Protein AF-B1XVE8-F1 (afdb_monomer_lite)

Sequence (118 aa):
MHHFGITIKLVTSIYESYYAVNKSDKLPQIRKKAFTKTREDLGLSAKDLSGMSCFSVRQIEQIESGESSSFYGAQNKVTAAKKAAELLKLKLEDAFDFSDSVQSVQLPDVKKICKGRR

Secondary structure (DSSP, 8-state):
--SSHHHHHHHHHHHHHHH-----S-PPEE-HHHHHHHHHHTT--HHHHHHHHT--HHHHHHHHHT---TTS-HHHHHHHHHHHHHHTT--HHHHEE-TT------------------

InterPro domains:
  IPR001387 Cro/C1-type, helix-turn-helix domain [cd00093] (39-94)
  IPR010982 Lambda repressor-like, DNA-binding domain superfamily [G3DSA:1.10.260.40] (33-106)

Foldseek 3Di:
DPPPPPVVVVVVVVVVVVVCPDDDDDDWQFPLVLLVVLCVVVVHDLVRLCVVLVHDSVLSVCSNVVPPPPPDDPVVSLVSLVSSCVVSVHDVVSGTHCVRPPDDDDDDPPPDPDDDDD

pLDDT: mean 71.05, std 17.06, range [38.84, 90.94]

Organism: Polynucleobacter necessarius subsp. necessarius (strain STIR1) (NCBI:txid452638)

Radius of gyration: 19.47 Å; chains: 1; bounding box: 33×48×60 Å

Structure (mmCIF, N/CA/C/O backbone):
data_AF-B1XVE8-F1
#
_entry.id   AF-B1XVE8-F1
#
loop_
_atom_site.group_PDB
_atom_site.id
_atom_site.type_symbol
_atom_site.label_atom_id
_atom_site.label_alt_id
_atom_site.label_comp_id
_atom_site.label_asym_id
_atom_site.label_entity_id
_atom_site.label_seq_id
_atom_site.pdbx_PDB_ins_code
_atom_site.Cartn_x
_atom_site.Cartn_y
_atom_site.Cartn_z
_atom_site.occupancy
_atom_site.B_iso_or_equiv
_atom_site.auth_seq_id
_atom_site.auth_comp_id
_atom_site.auth_asym_id
_atom_site.auth_atom_id
_atom_site.pdbx_PDB_model_num
ATOM 1 N N . MET A 1 1 ? 18.361 23.715 -47.545 1.00 51.25 1 MET A N 1
ATOM 2 C CA . MET A 1 1 ? 17.294 22.847 -46.990 1.00 51.25 1 MET A CA 1
ATOM 3 C C . MET A 1 1 ? 17.731 22.122 -45.700 1.00 51.25 1 MET A C 1
ATOM 5 O O . MET A 1 1 ? 17.357 20.980 -45.492 1.00 51.25 1 MET A O 1
ATOM 9 N N . HIS A 1 2 ? 18.491 22.765 -44.796 1.00 48.34 2 HIS A N 1
ATOM 10 C CA . HIS A 1 2 ? 19.098 22.097 -43.620 1.00 48.34 2 HIS A CA 1
ATOM 11 C C . HIS A 1 2 ? 18.519 22.518 -42.252 1.00 48.34 2 HIS A C 1
ATOM 13 O O . HIS A 1 2 ? 19.015 22.073 -41.225 1.00 48.34 2 HIS A O 1
ATOM 19 N N . HIS A 1 3 ? 17.459 23.333 -42.204 1.00 49.47 3 HIS A N 1
ATOM 20 C CA . HIS A 1 3 ? 16.883 23.806 -40.930 1.00 49.47 3 HIS A CA 1
ATOM 21 C C . HIS A 1 3 ? 15.674 22.996 -40.421 1.00 49.47 3 HIS A C 1
ATOM 23 O O . HIS A 1 3 ? 15.308 23.132 -39.260 1.00 49.47 3 HIS A O 1
ATOM 29 N N . PHE A 1 4 ? 15.080 22.116 -41.238 1.00 50.22 4 PHE A N 1
ATOM 30 C CA . PHE A 1 4 ? 13.894 21.326 -40.853 1.00 50.22 4 PHE A CA 1
ATOM 31 C C . PHE A 1 4 ? 14.212 20.004 -40.124 1.00 50.22 4 PHE A C 1
ATOM 33 O O . PHE A 1 4 ? 13.321 19.389 -39.547 1.00 50.22 4 PHE A O 1
ATOM 40 N N . GLY A 1 5 ? 15.472 19.550 -40.133 1.00 48.03 5 GLY A N 1
ATOM 41 C CA . GLY A 1 5 ? 15.867 18.250 -39.565 1.00 48.03 5 GLY A CA 1
ATOM 42 C C . GLY A 1 5 ? 16.179 18.250 -38.062 1.00 48.03 5 GLY A C 1
ATOM 43 O O . GLY A 1 5 ? 16.264 17.180 -37.460 1.00 48.03 5 GLY A O 1
ATOM 44 N N . ILE A 1 6 ? 16.362 19.423 -37.446 1.00 56.66 6 ILE A N 1
ATOM 45 C CA . ILE A 1 6 ? 16.759 19.544 -36.030 1.00 56.66 6 ILE A CA 1
ATOM 46 C C . ILE A 1 6 ? 15.538 19.408 -35.105 1.00 56.66 6 ILE A C 1
ATOM 48 O O . ILE A 1 6 ? 15.613 18.757 -34.065 1.00 56.66 6 ILE A O 1
ATOM 52 N N . THR A 1 7 ? 14.389 19.953 -35.507 1.00 55.94 7 THR A N 1
ATOM 53 C CA . THR A 1 7 ? 13.147 19.941 -34.718 1.00 55.94 7 THR A CA 1
ATOM 54 C C . THR A 1 7 ? 12.530 18.549 -34.589 1.00 55.94 7 THR A C 1
ATOM 56 O O . THR A 1 7 ? 12.050 18.208 -33.513 1.00 55.94 7 THR A O 1
ATOM 59 N N . ILE A 1 8 ? 12.595 17.707 -35.625 1.00 60.47 8 ILE A N 1
ATOM 60 C CA . ILE A 1 8 ? 12.024 16.348 -35.566 1.00 60.47 8 ILE A CA 1
ATOM 61 C C . ILE A 1 8 ? 12.816 15.450 -34.601 1.00 60.47 8 ILE A C 1
ATOM 63 O O . ILE A 1 8 ? 12.209 14.740 -33.805 1.00 60.47 8 ILE A O 1
ATOM 67 N N . LYS A 1 9 ? 14.156 15.536 -34.598 1.00 58.06 9 LYS A N 1
ATOM 68 C CA . LYS A 1 9 ? 15.015 14.728 -33.709 1.00 58.06 9 LYS A CA 1
ATOM 69 C C . LYS A 1 9 ? 14.833 15.060 -32.226 1.00 58.06 9 LYS A C 1
ATOM 71 O O . LYS A 1 9 ? 14.914 14.165 -31.387 1.00 58.06 9 LYS A O 1
ATOM 76 N N . LEU A 1 10 ? 14.574 16.329 -31.902 1.00 58.44 10 LEU A N 1
ATOM 77 C CA . LEU A 1 10 ? 14.244 16.747 -30.539 1.00 58.44 10 LEU A CA 1
ATOM 78 C C . LEU A 1 10 ? 12.904 16.155 -30.103 1.00 58.44 10 LEU A C 1
ATOM 80 O O . LEU A 1 10 ? 12.855 15.509 -29.068 1.00 58.44 10 LEU A O 1
ATOM 84 N N . VAL A 1 11 ? 11.845 16.275 -30.909 1.00 60.44 11 VAL A N 1
ATOM 85 C CA . VAL A 1 11 ? 10.516 15.751 -30.539 1.00 60.44 11 VAL A CA 1
ATOM 86 C C . VAL A 1 11 ? 10.533 14.235 -30.333 1.00 60.44 11 VAL A C 1
ATOM 88 O O . VAL A 1 11 ? 9.978 13.760 -29.346 1.00 60.44 11 VAL A O 1
ATOM 91 N N . THR A 1 12 ? 11.235 13.481 -31.184 1.00 59.22 12 THR A N 1
ATOM 92 C CA . THR A 1 12 ? 11.395 12.031 -30.992 1.00 59.22 12 THR A CA 1
ATOM 93 C C . THR A 1 12 ? 12.223 11.692 -29.754 1.00 59.22 12 THR A C 1
ATOM 95 O O . THR A 1 12 ? 11.867 10.772 -29.034 1.00 59.22 12 THR A O 1
ATOM 98 N N . SER A 1 13 ? 13.279 12.454 -29.447 1.00 55.81 13 SER A N 1
ATOM 99 C CA . SER A 1 13 ? 14.110 12.231 -28.251 1.00 55.81 13 SER A CA 1
ATOM 100 C C . SER A 1 13 ? 13.334 12.461 -26.947 1.00 55.81 13 SER A C 1
ATOM 102 O O . SER A 1 13 ? 13.454 11.689 -25.996 1.00 55.81 13 SER A O 1
ATOM 104 N N . ILE A 1 14 ? 12.471 13.482 -26.913 1.00 62.00 14 ILE A N 1
ATOM 105 C CA . ILE A 1 14 ? 11.627 13.757 -25.744 1.00 62.00 14 ILE A CA 1
ATOM 106 C C . ILE A 1 14 ? 10.550 12.665 -25.588 1.00 62.00 14 ILE A C 1
ATOM 108 O O . ILE A 1 14 ? 10.228 12.286 -24.464 1.00 62.00 14 ILE A O 1
ATOM 112 N N . TYR A 1 15 ? 10.024 12.124 -26.695 1.00 59.78 15 TYR A N 1
ATOM 113 C CA . TYR A 1 15 ? 9.044 11.030 -26.668 1.00 59.78 15 TYR A CA 1
ATOM 114 C C . TYR A 1 15 ? 9.676 9.693 -26.243 1.00 59.78 15 TYR A C 1
ATOM 116 O O . TYR A 1 15 ? 9.129 9.016 -25.381 1.00 59.78 15 TYR A O 1
ATOM 124 N N . GLU A 1 16 ? 10.853 9.342 -26.767 1.00 54.47 16 GLU A N 1
ATOM 125 C CA . GLU A 1 16 ? 11.596 8.126 -26.391 1.00 54.47 16 GLU A CA 1
ATOM 126 C C . GLU A 1 16 ? 12.062 8.158 -24.924 1.00 54.47 16 GLU A C 1
ATOM 128 O O . GLU A 1 16 ? 11.970 7.155 -24.218 1.00 54.47 16 GLU A O 1
ATOM 133 N N . SER A 1 17 ? 12.465 9.327 -24.408 1.00 51.81 17 SER A N 1
ATOM 134 C CA . SER A 1 17 ? 12.784 9.513 -22.981 1.00 51.81 17 SER A CA 1
ATOM 135 C C . SER A 1 17 ? 11.568 9.289 -22.067 1.00 51.81 17 SER A C 1
ATOM 137 O O . SER A 1 17 ? 11.705 8.760 -20.964 1.00 51.81 17 SER A O 1
ATOM 139 N N . TYR A 1 18 ? 10.357 9.612 -22.537 1.00 57.66 18 TYR A N 1
ATOM 140 C CA . TYR A 1 18 ? 9.118 9.372 -21.787 1.00 57.66 18 TYR A CA 1
ATOM 141 C C . TYR A 1 18 ? 8.737 7.880 -21.706 1.00 57.66 18 TYR A C 1
ATOM 143 O O . TYR A 1 18 ? 8.031 7.480 -20.782 1.00 57.66 18 TYR A O 1
ATOM 151 N N . TYR A 1 19 ? 9.218 7.045 -22.636 1.00 52.34 19 TYR A N 1
ATOM 152 C CA . TYR A 1 19 ? 8.947 5.600 -22.669 1.00 52.34 19 TYR A CA 1
ATOM 153 C C . TYR A 1 19 ? 10.113 4.725 -22.189 1.00 52.34 19 TYR A C 1
ATOM 155 O O . TYR A 1 19 ? 9.972 3.501 -22.115 1.00 52.34 19 TYR A O 1
ATOM 163 N N . ALA A 1 20 ? 11.234 5.321 -21.781 1.00 44.84 20 ALA A N 1
ATOM 164 C CA . ALA A 1 20 ? 12.371 4.611 -21.206 1.00 44.84 20 ALA A CA 1
ATOM 165 C C . ALA A 1 20 ? 12.116 4.205 -19.738 1.00 44.84 20 ALA A C 1
ATOM 167 O O . ALA A 1 20 ? 12.792 4.645 -18.808 1.00 44.84 20 ALA A O 1
ATOM 168 N N . VAL A 1 21 ? 11.134 3.327 -19.510 1.00 46.66 21 VAL A N 1
ATOM 169 C CA . VAL A 1 21 ? 11.023 2.577 -18.253 1.00 46.66 21 VAL A CA 1
ATOM 170 C C . VAL A 1 21 ? 12.059 1.463 -18.315 1.00 46.66 21 VAL A C 1
ATOM 172 O O . VAL A 1 21 ? 11.832 0.400 -18.894 1.00 46.66 21 VAL A O 1
ATOM 175 N N . ASN A 1 22 ? 13.233 1.768 -17.765 1.00 50.31 22 ASN A N 1
ATOM 176 C CA . ASN A 1 22 ? 14.346 0.844 -17.607 1.00 50.31 22 ASN A CA 1
ATOM 177 C C . ASN A 1 22 ? 13.852 -0.499 -17.050 1.00 50.31 22 ASN A C 1
ATOM 179 O O . ASN A 1 22 ? 13.282 -0.586 -15.961 1.00 50.31 22 ASN A O 1
ATOM 183 N N . LYS A 1 23 ? 14.049 -1.538 -17.863 1.00 62.16 23 LYS A N 1
ATOM 184 C CA . LYS A 1 23 ? 13.883 -2.942 -17.503 1.00 62.16 23 LYS A CA 1
ATOM 185 C C . LYS A 1 23 ? 15.013 -3.335 -16.554 1.00 62.16 23 LYS A C 1
ATOM 187 O O . LYS A 1 23 ? 16.171 -3.149 -16.924 1.00 62.16 23 LYS A O 1
ATOM 192 N N . SER A 1 24 ? 14.639 -4.025 -15.466 1.00 51.19 24 SER A N 1
ATOM 193 C CA . SER A 1 24 ? 15.507 -4.801 -14.547 1.00 51.19 24 SER A CA 1
ATOM 194 C C . SER A 1 24 ? 16.405 -3.905 -13.651 1.00 51.19 24 SER A C 1
ATOM 196 O O . SER A 1 24 ? 16.980 -2.946 -14.137 1.00 51.19 24 SER A O 1
ATOM 198 N N . ASP A 1 25 ? 16.539 -4.041 -12.325 1.00 56.28 25 ASP A N 1
ATOM 199 C CA . ASP A 1 25 ? 16.455 -5.192 -11.423 1.00 56.28 25 ASP A CA 1
ATOM 200 C C . ASP A 1 25 ? 16.245 -4.732 -9.963 1.00 56.28 25 ASP A C 1
ATOM 202 O O . ASP A 1 25 ? 16.754 -3.692 -9.557 1.00 56.28 25 ASP A O 1
ATOM 206 N N . LYS A 1 26 ? 15.546 -5.549 -9.165 1.00 60.06 26 LYS A N 1
ATOM 207 C CA . LYS A 1 26 ? 15.157 -5.345 -7.749 1.00 60.06 26 LYS A CA 1
ATOM 208 C C . LYS A 1 26 ? 14.057 -4.309 -7.497 1.00 60.06 26 LYS A C 1
ATOM 210 O O . LYS A 1 26 ? 14.272 -3.113 -7.329 1.00 60.06 26 LYS A O 1
ATOM 215 N N . LEU A 1 27 ? 12.838 -4.828 -7.402 1.00 68.88 27 LEU A N 1
ATOM 216 C CA . LEU A 1 27 ? 11.684 -4.077 -6.922 1.00 68.88 27 LEU A CA 1
ATOM 217 C C . LEU A 1 27 ? 11.701 -3.995 -5.390 1.00 68.88 27 LEU A C 1
ATOM 219 O O . LEU A 1 27 ? 12.106 -4.969 -4.750 1.00 68.88 27 LEU A O 1
ATOM 223 N N . PRO A 1 28 ? 11.226 -2.880 -4.807 1.00 75.69 28 PRO A N 1
ATOM 224 C CA . PRO A 1 28 ? 11.124 -2.745 -3.362 1.00 75.69 28 PRO A CA 1
ATOM 225 C C . PRO A 1 28 ? 10.189 -3.806 -2.787 1.00 75.69 28 PRO A C 1
ATOM 227 O O . PRO A 1 28 ? 9.133 -4.111 -3.358 1.00 75.69 28 PRO A O 1
ATOM 230 N N . GLN A 1 29 ? 10.555 -4.350 -1.631 1.00 81.81 29 GLN A N 1
ATOM 231 C CA . GLN A 1 29 ? 9.733 -5.355 -0.976 1.00 81.81 29 GLN A CA 1
ATOM 232 C C . GLN A 1 29 ? 8.541 -4.683 -0.288 1.00 81.81 29 GLN A C 1
ATOM 234 O O . GLN A 1 29 ? 8.694 -3.742 0.485 1.00 81.81 29 GLN A O 1
ATOM 239 N N . ILE A 1 30 ? 7.328 -5.161 -0.557 1.00 84.19 30 ILE A N 1
ATOM 240 C CA . ILE A 1 30 ? 6.112 -4.605 0.046 1.00 84.19 30 ILE A CA 1
ATOM 241 C C . ILE A 1 30 ? 6.049 -5.015 1.524 1.00 84.19 30 ILE A C 1
ATOM 243 O O . ILE A 1 30 ? 6.032 -6.206 1.852 1.00 84.19 30 ILE A O 1
ATOM 247 N N . ARG A 1 31 ? 5.959 -4.038 2.433 1.00 86.12 31 ARG A N 1
ATOM 248 C CA . ARG A 1 31 ? 5.791 -4.267 3.876 1.00 86.12 31 ARG A CA 1
ATOM 249 C C . ARG A 1 31 ? 4.336 -4.578 4.184 1.00 86.12 31 ARG A C 1
ATOM 251 O O . ARG A 1 31 ? 3.577 -3.754 4.680 1.00 86.12 31 ARG A O 1
ATOM 258 N N . LYS A 1 32 ? 3.955 -5.822 3.924 1.00 86.62 32 LYS A N 1
ATOM 259 C CA . LYS A 1 32 ? 2.579 -6.313 4.053 1.00 86.62 32 LYS A CA 1
ATOM 260 C C . LYS A 1 32 ? 1.901 -6.010 5.400 1.00 86.62 32 LYS A C 1
ATOM 262 O O . LYS A 1 32 ? 0.756 -5.579 5.440 1.00 86.62 32 LYS A O 1
ATOM 267 N N . LYS A 1 33 ? 2.653 -6.119 6.504 1.00 86.94 33 LYS A N 1
ATOM 268 C CA . LYS A 1 33 ? 2.162 -5.807 7.857 1.00 86.94 33 LYS A CA 1
ATOM 269 C C . LYS A 1 33 ? 1.800 -4.329 8.036 1.00 86.94 33 LYS A C 1
ATOM 271 O O . LYS A 1 33 ? 0.919 -4.032 8.834 1.00 86.94 33 LYS A O 1
ATOM 276 N N . ALA A 1 34 ? 2.471 -3.419 7.326 1.00 88.81 34 ALA A N 1
ATOM 277 C CA . ALA A 1 34 ? 2.183 -1.992 7.412 1.00 88.81 34 ALA A CA 1
ATOM 278 C C . ALA A 1 34 ? 0.804 -1.683 6.814 1.00 88.81 34 ALA A C 1
ATOM 280 O O . ALA A 1 34 ? 0.012 -1.006 7.456 1.00 88.81 34 ALA A O 1
ATOM 281 N N . PHE A 1 35 ? 0.473 -2.269 5.657 1.00 87.81 35 PHE A N 1
ATOM 282 C CA . PHE A 1 35 ? -0.840 -2.105 5.024 1.00 87.81 35 PHE A CA 1
ATOM 283 C C . PHE A 1 35 ? -1.985 -2.584 5.918 1.00 87.81 35 PHE A C 1
ATOM 285 O O . PHE A 1 35 ? -2.914 -1.821 6.171 1.00 87.81 35 PHE A O 1
ATOM 292 N N . THR A 1 36 ? -1.894 -3.810 6.443 1.00 89.50 36 THR A N 1
ATOM 293 C CA . THR A 1 36 ? -2.924 -4.359 7.337 1.00 89.50 36 THR A CA 1
ATOM 294 C C . THR A 1 36 ? -3.077 -3.509 8.596 1.00 89.50 36 THR A C 1
ATOM 296 O O . THR A 1 36 ? -4.197 -3.149 8.946 1.00 89.50 36 THR A O 1
ATOM 299 N N . LYS A 1 37 ? -1.963 -3.106 9.224 1.00 90.00 37 LYS A N 1
ATOM 300 C CA . LYS A 1 37 ? -1.996 -2.277 10.432 1.00 90.00 37 LYS A CA 1
ATOM 301 C C . LYS A 1 37 ? -2.647 -0.917 10.174 1.00 90.00 37 LYS A C 1
ATOM 303 O O . LYS A 1 37 ? -3.561 -0.540 10.888 1.00 90.00 37 LYS A O 1
ATOM 308 N N . THR A 1 38 ? -2.229 -0.194 9.135 1.00 89.25 38 THR A N 1
ATOM 309 C CA . THR A 1 38 ? -2.799 1.129 8.833 1.00 89.25 38 THR A CA 1
ATOM 310 C C . THR A 1 38 ? -4.271 1.037 8.444 1.00 89.25 38 THR A C 1
ATOM 312 O O . THR A 1 38 ? -5.058 1.917 8.785 1.00 89.25 38 THR A O 1
ATOM 315 N N . ARG A 1 39 ? -4.669 -0.038 7.756 1.00 90.38 39 ARG A N 1
ATOM 316 C CA . ARG A 1 39 ? -6.071 -0.298 7.435 1.00 90.38 39 ARG A CA 1
ATOM 317 C C . ARG A 1 39 ? -6.906 -0.524 8.704 1.00 90.38 39 ARG A C 1
ATOM 319 O O . ARG A 1 39 ? -7.990 0.045 8.813 1.00 90.38 39 ARG A O 1
ATOM 326 N N . GLU A 1 40 ? -6.404 -1.322 9.644 1.00 89.81 40 GLU A N 1
ATOM 327 C CA . GLU A 1 40 ? -7.042 -1.559 10.947 1.00 89.81 40 GLU A CA 1
ATOM 328 C C . GLU A 1 40 ? -7.100 -0.285 11.800 1.00 89.81 40 GLU A C 1
ATOM 330 O O . GLU A 1 40 ? -8.156 0.025 12.346 1.00 89.81 40 GLU A O 1
ATOM 335 N N . ASP A 1 41 ? -6.022 0.504 11.830 1.00 90.88 41 ASP A N 1
ATOM 336 C CA . ASP A 1 41 ? -5.951 1.789 12.540 1.00 90.88 41 ASP A CA 1
ATOM 337 C C . ASP A 1 41 ? -6.974 2.807 11.992 1.00 90.88 41 ASP A C 1
ATOM 339 O O . ASP A 1 41 ? -7.524 3.615 12.740 1.00 90.88 41 ASP A O 1
ATOM 343 N N . LEU A 1 42 ? -7.259 2.760 10.685 1.00 87.62 42 LEU A N 1
ATOM 344 C CA . LEU A 1 42 ? -8.287 3.577 10.029 1.00 87.62 42 LEU A CA 1
ATOM 345 C C . LEU A 1 42 ? -9.704 2.987 10.138 1.00 87.62 42 LEU A C 1
ATOM 347 O O . LEU A 1 42 ? -10.656 3.622 9.686 1.00 87.62 42 LEU A O 1
ATOM 351 N N . GLY A 1 43 ? -9.859 1.787 10.705 1.00 90.94 43 GLY A N 1
ATOM 352 C CA . GLY A 1 43 ? -11.149 1.104 10.826 1.00 90.94 43 GLY A CA 1
ATOM 353 C C . GLY A 1 43 ? -11.763 0.683 9.487 1.00 90.94 43 GLY A C 1
ATOM 354 O O . GLY A 1 43 ? -12.980 0.532 9.395 1.00 90.94 43 GLY A O 1
ATOM 355 N N . LEU A 1 44 ? -10.950 0.514 8.440 1.00 88.69 44 LEU A N 1
ATOM 356 C CA . LEU A 1 44 ? -11.415 0.139 7.102 1.00 88.69 44 LEU A CA 1
ATOM 357 C C . LEU A 1 44 ? -11.359 -1.382 6.910 1.00 88.69 44 LEU A C 1
ATOM 359 O O . LEU A 1 44 ? -10.410 -2.048 7.326 1.00 88.69 44 LEU A O 1
ATOM 363 N N . SER A 1 45 ? -12.340 -1.966 6.222 1.00 90.69 45 SER A N 1
ATOM 364 C CA . SER A 1 45 ? -12.230 -3.355 5.760 1.00 90.69 45 SER A CA 1
ATOM 365 C C . SER A 1 45 ? -11.467 -3.438 4.430 1.00 90.69 45 SER A C 1
ATOM 367 O O . SER A 1 45 ? -11.355 -2.455 3.693 1.00 90.69 45 SER A O 1
ATOM 369 N N . ALA A 1 46 ? -10.958 -4.623 4.071 1.00 88.44 46 ALA A N 1
ATOM 370 C CA . ALA A 1 46 ? -10.341 -4.839 2.755 1.00 88.44 46 ALA A CA 1
ATOM 371 C C . ALA A 1 46 ? -11.323 -4.537 1.606 1.00 88.44 46 ALA A C 1
ATOM 373 O O . ALA A 1 46 ? -10.923 -4.061 0.545 1.00 88.44 46 ALA A O 1
ATOM 374 N N . LYS A 1 47 ? -12.626 -4.747 1.840 1.00 89.75 47 LYS A N 1
ATOM 375 C CA . LYS A 1 47 ? -13.694 -4.404 0.900 1.00 89.75 47 LYS A CA 1
ATOM 376 C C . LYS A 1 47 ? -13.833 -2.893 0.725 1.00 89.75 47 LYS A C 1
ATOM 378 O O . LYS A 1 47 ? -13.957 -2.436 -0.410 1.00 89.75 47 LYS A O 1
ATOM 383 N N . ASP A 1 48 ? -13.740 -2.124 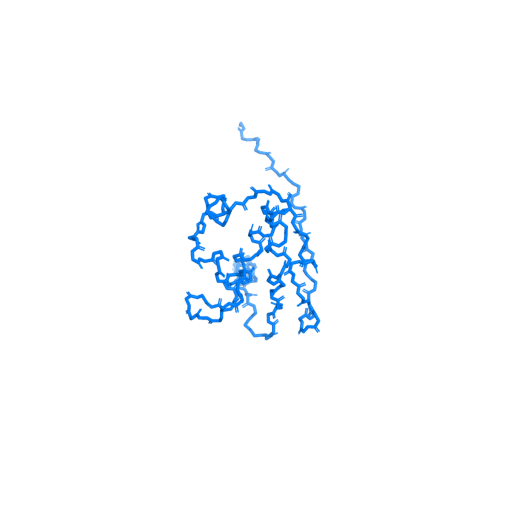1.802 1.00 89.94 48 ASP A N 1
ATOM 384 C CA . ASP A 1 48 ? -13.806 -0.660 1.727 1.00 89.94 48 ASP A CA 1
ATOM 385 C C . ASP A 1 48 ? -12.592 -0.108 0.978 1.00 89.94 48 ASP A C 1
ATOM 387 O O . ASP A 1 48 ? -12.737 0.673 0.037 1.00 89.94 48 ASP A O 1
ATOM 391 N N . LEU A 1 49 ? -11.396 -0.617 1.296 1.00 88.31 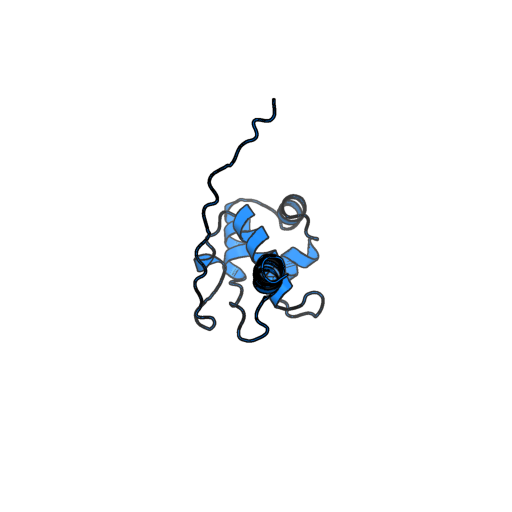49 LEU A N 1
ATOM 392 C CA . LEU A 1 49 ? -10.168 -0.247 0.591 1.00 88.31 49 LEU A CA 1
ATOM 393 C C . LEU A 1 49 ? -10.222 -0.626 -0.900 1.00 88.31 49 LEU A C 1
ATOM 395 O O . LEU A 1 49 ? -9.748 0.129 -1.752 1.00 88.31 49 LEU A O 1
ATOM 399 N N . SER A 1 50 ? -10.843 -1.760 -1.237 1.00 88.81 50 SER A N 1
ATOM 400 C CA . SER A 1 50 ? -11.071 -2.184 -2.625 1.00 88.81 50 SER A CA 1
ATOM 401 C C . SER A 1 50 ? -11.966 -1.189 -3.382 1.00 88.81 50 SER A C 1
ATOM 403 O O . SER A 1 50 ? -11.613 -0.734 -4.471 1.00 88.81 50 SER A O 1
ATOM 405 N N . GLY A 1 51 ? -13.059 -0.738 -2.752 1.00 88.19 51 GLY A N 1
ATOM 406 C CA . GLY A 1 51 ? -13.972 0.255 -3.320 1.00 88.19 51 GLY A CA 1
ATOM 407 C C . GLY A 1 51 ? -13.325 1.629 -3.509 1.00 88.19 51 GLY A C 1
ATOM 408 O O . GLY A 1 51 ? -13.636 2.324 -4.472 1.00 88.19 51 GLY A O 1
ATOM 409 N N . MET A 1 52 ? -12.386 2.001 -2.634 1.00 87.31 52 MET A N 1
ATOM 410 C CA . MET A 1 52 ? -11.658 3.274 -2.712 1.00 87.31 52 MET A CA 1
ATOM 411 C C . MET A 1 52 ? -10.517 3.265 -3.740 1.00 87.31 52 MET A C 1
ATOM 413 O O . MET A 1 52 ? -10.219 4.295 -4.339 1.00 87.31 52 MET A O 1
ATOM 417 N N . SER A 1 53 ? -9.861 2.119 -3.940 1.00 82.69 53 SER A N 1
ATOM 418 C CA . SER A 1 53 ? -8.674 1.980 -4.803 1.00 82.69 53 SER A CA 1
ATOM 419 C C . SER A 1 53 ? -8.971 1.508 -6.225 1.00 82.69 53 SER A C 1
ATOM 421 O O . SER A 1 53 ? -8.055 1.421 -7.046 1.00 82.69 53 SER A O 1
ATOM 423 N N . CYS A 1 54 ? -10.242 1.222 -6.527 1.00 83.94 54 CYS A N 1
ATOM 424 C CA . CYS A 1 54 ? -10.685 0.578 -7.766 1.00 83.94 54 CYS A CA 1
ATOM 425 C C . CYS A 1 54 ? -10.014 -0.785 -8.016 1.00 83.94 54 CYS A C 1
ATOM 427 O O . CYS A 1 54 ? -9.949 -1.251 -9.156 1.00 83.94 54 CYS A O 1
ATOM 429 N N . PHE A 1 55 ? -9.511 -1.423 -6.960 1.00 85.06 55 PHE A N 1
ATOM 430 C CA . PHE A 1 55 ? -8.954 -2.766 -7.005 1.00 85.06 55 PHE A CA 1
ATOM 431 C C . PHE A 1 55 ? -9.972 -3.778 -6.486 1.00 85.06 55 PHE A C 1
ATOM 433 O O . PHE A 1 55 ? -10.869 -3.450 -5.719 1.00 85.06 55 PHE A O 1
ATOM 440 N N . SER A 1 56 ? -9.847 -5.030 -6.912 1.00 88.25 56 SER A N 1
ATOM 441 C CA . SER A 1 56 ? -10.635 -6.131 -6.359 1.00 88.25 56 SER A CA 1
ATOM 442 C C . SER A 1 56 ? -10.168 -6.461 -4.941 1.00 88.25 56 SER A C 1
ATOM 444 O O . SER A 1 56 ? -8.983 -6.348 -4.632 1.00 88.25 56 SER A O 1
ATOM 446 N N . VAL A 1 57 ? -11.077 -6.952 -4.095 1.00 88.94 57 VAL A N 1
ATOM 447 C CA . VAL A 1 57 ? -10.766 -7.418 -2.730 1.00 88.94 57 VAL A CA 1
ATOM 448 C C . VAL A 1 57 ? -9.592 -8.397 -2.738 1.00 88.94 57 VAL A C 1
ATOM 450 O O . VAL A 1 57 ? -8.643 -8.236 -1.978 1.00 88.94 57 VAL A O 1
ATOM 453 N N . ARG A 1 58 ? -9.582 -9.329 -3.696 1.00 87.94 58 ARG A N 1
ATOM 454 C CA . ARG A 1 58 ? -8.505 -10.313 -3.845 1.00 87.94 58 ARG A CA 1
ATOM 455 C C . ARG A 1 58 ? -7.145 -9.670 -4.141 1.00 87.94 58 ARG A C 1
ATOM 457 O O . ARG A 1 58 ? -6.117 -10.190 -3.731 1.00 87.94 58 ARG A O 1
ATOM 464 N N . GLN A 1 59 ? -7.117 -8.541 -4.850 1.00 85.38 59 GLN A N 1
ATOM 465 C CA . GLN A 1 59 ? -5.874 -7.816 -5.148 1.00 85.38 59 GLN A CA 1
ATOM 466 C C . GLN A 1 59 ? -5.325 -7.134 -3.895 1.00 85.38 59 GLN A C 1
ATOM 468 O O . GLN A 1 59 ? -4.119 -7.161 -3.661 1.00 85.38 59 GLN A O 1
ATOM 473 N N . ILE A 1 60 ? -6.213 -6.568 -3.074 1.00 88.31 60 ILE A N 1
ATOM 474 C CA . ILE A 1 60 ? -5.855 -6.008 -1.769 1.00 88.31 60 ILE A CA 1
ATOM 475 C C . ILE A 1 60 ? -5.303 -7.109 -0.860 1.00 88.31 60 ILE A C 1
ATOM 477 O O . ILE A 1 60 ? -4.220 -6.955 -0.303 1.00 88.31 60 ILE A O 1
ATOM 481 N N . GLU A 1 61 ? -5.971 -8.260 -0.797 1.00 88.75 61 GLU A N 1
ATOM 482 C CA . GLU A 1 61 ? -5.502 -9.421 -0.034 1.00 88.75 61 GLU A CA 1
ATOM 483 C C . GLU A 1 61 ? -4.141 -9.931 -0.524 1.00 88.75 61 GLU A C 1
ATOM 485 O O . GLU A 1 61 ? -3.296 -10.298 0.286 1.00 88.75 61 GLU A O 1
ATOM 490 N N . GLN A 1 62 ? -3.873 -9.919 -1.833 1.00 86.06 62 GLN A N 1
ATOM 491 C CA . GLN A 1 62 ? -2.561 -10.286 -2.382 1.00 86.06 62 GLN A CA 1
ATOM 492 C C . GLN A 1 62 ? -1.453 -9.309 -1.967 1.00 86.06 62 GLN A C 1
ATOM 494 O O . GLN A 1 62 ? -0.335 -9.739 -1.677 1.00 86.06 62 GLN A O 1
ATOM 499 N N . ILE A 1 63 ? -1.758 -8.011 -1.887 1.00 84.94 63 ILE A N 1
ATOM 500 C CA . ILE A 1 63 ? -0.830 -6.987 -1.381 1.00 84.94 63 ILE A CA 1
ATOM 501 C C . ILE A 1 63 ? -0.582 -7.182 0.128 1.00 84.94 63 ILE A C 1
ATOM 503 O O . ILE A 1 63 ? 0.568 -7.140 0.566 1.00 84.94 63 ILE A O 1
ATOM 507 N N . GLU A 1 64 ? -1.628 -7.460 0.914 1.00 86.00 64 GLU A N 1
ATOM 508 C CA . GLU A 1 64 ? -1.553 -7.674 2.373 1.00 86.00 64 GLU A CA 1
ATOM 509 C C . GLU A 1 64 ? -0.963 -9.039 2.782 1.00 86.00 64 GLU A C 1
ATOM 511 O O . GLU A 1 64 ? -0.387 -9.186 3.859 1.00 86.00 64 GLU A O 1
ATOM 516 N N . SER A 1 65 ? -1.061 -10.064 1.938 1.00 80.69 65 SER A N 1
ATOM 517 C CA . SER A 1 65 ? -0.443 -11.378 2.181 1.00 80.69 65 SER A CA 1
ATOM 518 C C . SER A 1 65 ? 0.986 -11.459 1.634 1.00 80.69 65 SER A C 1
ATOM 520 O O . SER A 1 65 ? 1.803 -12.254 2.121 1.00 80.69 65 SER A O 1
ATOM 522 N N . GLY A 1 66 ? 1.321 -10.588 0.675 1.00 70.94 66 GLY A N 1
ATOM 523 C CA . GLY A 1 66 ? 2.560 -10.640 -0.095 1.00 70.94 66 GLY A CA 1
ATOM 524 C C . GLY A 1 66 ? 2.578 -11.803 -1.086 1.00 70.94 66 GLY A C 1
ATOM 525 O O . GLY A 1 66 ? 3.652 -12.307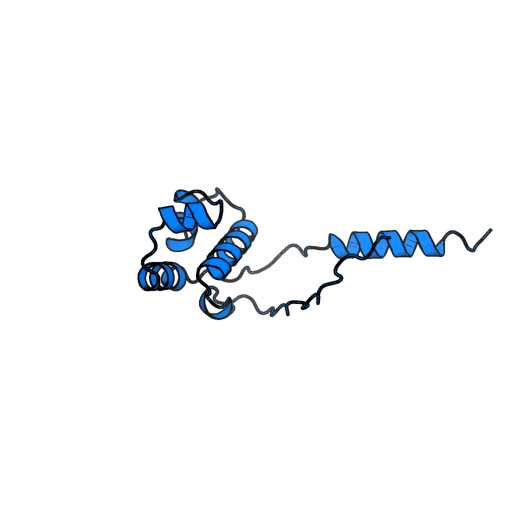 -1.414 1.00 70.94 66 GLY A O 1
ATOM 526 N N . GLU A 1 67 ? 1.406 -12.273 -1.520 1.00 68.31 67 GLU A N 1
ATOM 527 C CA . GLU A 1 67 ? 1.308 -13.421 -2.411 1.00 68.31 67 GLU A CA 1
ATOM 528 C C . GLU A 1 67 ? 1.969 -13.097 -3.763 1.00 68.31 67 GLU A C 1
ATOM 530 O O . GLU A 1 67 ? 1.612 -12.155 -4.483 1.00 68.31 67 GLU A O 1
ATOM 535 N N . SER A 1 68 ? 2.965 -13.900 -4.139 1.00 58.53 68 SER A N 1
ATOM 536 C CA . SER A 1 68 ? 3.643 -13.811 -5.433 1.00 58.53 68 SER A CA 1
ATOM 537 C C . SER A 1 68 ? 2.823 -14.434 -6.567 1.00 58.53 68 SER A C 1
ATOM 539 O O . SER A 1 68 ? 3.276 -14.390 -7.709 1.00 58.53 68 SER A O 1
ATOM 541 N N . SER A 1 69 ? 1.611 -14.934 -6.282 1.00 59.31 69 SER A N 1
ATOM 542 C CA . SER A 1 69 ? 0.746 -15.586 -7.264 1.00 59.31 69 SER A CA 1
ATOM 543 C C . SER A 1 69 ? 0.549 -14.687 -8.489 1.00 59.31 69 SER A C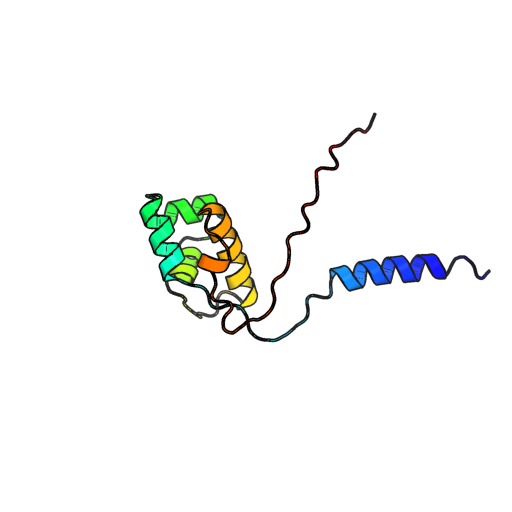 1
ATOM 545 O O . SER A 1 69 ? 0.452 -13.455 -8.408 1.00 59.31 69 SER A O 1
ATOM 547 N N . SER A 1 70 ? 0.634 -15.328 -9.648 1.00 58.06 70 SER A N 1
ATOM 548 C CA . SER A 1 70 ? 1.081 -14.804 -10.943 1.00 58.06 70 SER A CA 1
ATOM 549 C C . SER A 1 70 ? 0.145 -13.792 -11.612 1.00 58.06 70 SER A C 1
ATOM 551 O O . SER A 1 70 ? 0.276 -13.523 -12.802 1.00 58.06 70 SER A O 1
ATOM 553 N N . PHE A 1 71 ? -0.824 -13.246 -10.878 1.00 55.53 71 PHE A N 1
ATOM 554 C CA . PHE A 1 71 ? -1.881 -12.408 -11.438 1.00 55.53 71 PHE A CA 1
ATOM 555 C C . PHE A 1 71 ? -1.377 -11.020 -11.865 1.00 55.53 71 PHE A C 1
ATOM 557 O O . PHE A 1 71 ? -1.917 -10.417 -12.788 1.00 55.53 71 PHE A O 1
ATOM 564 N N . TYR A 1 72 ? -0.304 -10.536 -11.230 1.00 65.81 72 TYR A N 1
ATOM 565 C CA . TYR A 1 72 ? 0.359 -9.278 -11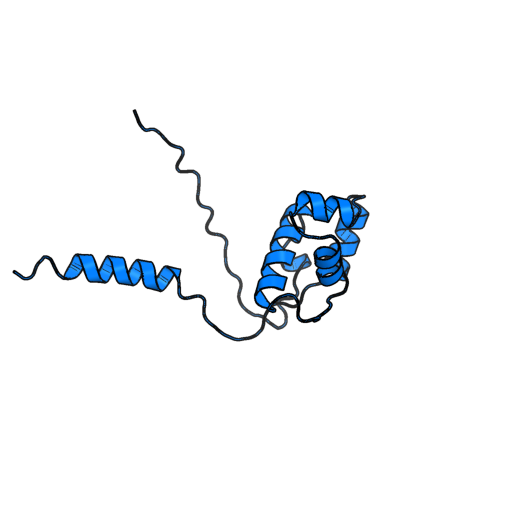.572 1.00 65.81 72 TYR A CA 1
ATOM 566 C C . TYR A 1 72 ? 1.859 -9.484 -11.738 1.00 65.81 72 TYR A C 1
ATOM 568 O O . TYR A 1 72 ? 2.504 -10.105 -10.893 1.00 65.81 72 TYR A O 1
ATOM 576 N N . GLY A 1 73 ? 2.429 -8.888 -12.789 1.00 73.50 73 GLY A N 1
ATOM 577 C CA . GLY A 1 73 ? 3.871 -8.669 -12.860 1.00 73.50 73 GLY A CA 1
ATOM 578 C C . GLY A 1 73 ? 4.339 -7.890 -11.630 1.00 73.50 73 GLY A C 1
ATOM 579 O O . GLY A 1 73 ? 3.601 -7.062 -11.093 1.00 73.50 73 GLY A O 1
ATOM 580 N N . ALA A 1 74 ? 5.555 -8.155 -11.162 1.00 77.81 74 ALA A N 1
ATOM 581 C CA . ALA A 1 74 ? 6.040 -7.606 -9.899 1.00 77.81 74 ALA A CA 1
ATOM 582 C C . ALA A 1 74 ? 5.981 -6.058 -9.854 1.00 77.81 74 ALA A C 1
ATOM 584 O O . ALA A 1 74 ? 5.645 -5.479 -8.824 1.00 77.81 74 ALA A O 1
ATOM 585 N N . GLN A 1 75 ? 6.174 -5.384 -10.991 1.00 78.38 75 GLN A N 1
ATOM 586 C CA . GLN A 1 75 ? 6.026 -3.930 -11.111 1.00 78.38 75 GLN A CA 1
ATOM 587 C C . GLN A 1 75 ? 4.578 -3.455 -10.902 1.00 78.38 75 GLN A C 1
ATOM 589 O O . GLN A 1 75 ? 4.343 -2.486 -10.182 1.00 78.38 75 GLN A O 1
ATOM 594 N N . ASN A 1 76 ? 3.595 -4.179 -11.448 1.00 80.88 76 ASN A N 1
ATOM 595 C CA . ASN A 1 76 ? 2.177 -3.873 -11.245 1.00 80.88 76 ASN A CA 1
ATOM 596 C C . ASN A 1 76 ? 1.780 -4.009 -9.768 1.00 80.88 76 ASN A C 1
ATOM 598 O O . ASN A 1 76 ? 0.951 -3.235 -9.293 1.00 80.88 76 ASN A O 1
ATOM 602 N N . LYS A 1 77 ? 2.407 -4.933 -9.022 1.00 80.44 77 LYS A N 1
ATOM 603 C CA . LYS A 1 77 ? 2.198 -5.071 -7.569 1.00 80.44 77 LYS A CA 1
ATOM 604 C C . LYS A 1 77 ? 2.696 -3.844 -6.812 1.00 80.44 77 LYS A C 1
ATOM 606 O O . LYS A 1 77 ? 1.975 -3.325 -5.967 1.00 80.44 77 LYS A O 1
ATOM 611 N N . VAL A 1 78 ? 3.877 -3.332 -7.163 1.00 82.38 78 VAL A N 1
ATOM 612 C CA . VAL A 1 78 ? 4.420 -2.099 -6.569 1.00 82.38 78 VAL A CA 1
ATOM 613 C C . VAL A 1 78 ? 3.527 -0.899 -6.887 1.00 82.38 78 VAL A C 1
ATOM 615 O O . VAL A 1 78 ? 3.211 -0.117 -5.995 1.00 82.38 78 VAL A O 1
ATOM 618 N N . THR A 1 79 ? 3.052 -0.764 -8.127 1.00 85.25 79 THR A N 1
ATOM 619 C CA . THR A 1 79 ? 2.140 0.327 -8.503 1.00 85.25 79 THR A CA 1
ATOM 620 C C . THR A 1 79 ? 0.796 0.242 -7.778 1.00 85.25 79 THR A C 1
ATOM 622 O O . THR A 1 79 ? 0.285 1.265 -7.323 1.00 85.25 79 THR A O 1
ATOM 625 N N . ALA A 1 80 ? 0.221 -0.954 -7.643 1.00 86.00 80 ALA A N 1
ATOM 626 C CA . ALA A 1 80 ? -1.031 -1.146 -6.916 1.00 86.00 80 ALA A CA 1
ATOM 627 C C . ALA A 1 80 ? -0.864 -0.852 -5.417 1.00 86.00 80 ALA A C 1
ATOM 629 O O . ALA A 1 80 ? -1.650 -0.094 -4.849 1.00 86.00 80 ALA A O 1
ATOM 630 N N . ALA A 1 81 ? 0.214 -1.353 -4.806 1.00 86.69 81 ALA A N 1
ATOM 631 C CA . ALA A 1 81 ? 0.564 -1.063 -3.420 1.00 86.69 81 ALA A CA 1
ATOM 632 C C . ALA A 1 81 ? 0.815 0.435 -3.188 1.00 86.69 81 ALA A C 1
ATOM 634 O O . ALA A 1 81 ? 0.374 0.975 -2.181 1.00 86.69 81 ALA A O 1
ATOM 635 N N . LYS A 1 82 ? 1.437 1.140 -4.142 1.00 87.69 82 LYS A N 1
ATOM 636 C CA . LYS A 1 82 ? 1.634 2.594 -4.069 1.00 87.69 82 LYS A CA 1
ATOM 637 C C . LYS A 1 82 ? 0.302 3.343 -3.994 1.00 87.69 82 LYS A C 1
ATOM 639 O O . LYS A 1 82 ? 0.123 4.181 -3.119 1.00 87.69 82 LYS A O 1
ATOM 644 N N . LYS A 1 83 ? -0.655 2.998 -4.860 1.00 88.94 83 LYS A N 1
ATOM 645 C CA . LYS A 1 83 ? -2.000 3.598 -4.840 1.00 88.94 83 LYS A CA 1
ATOM 646 C C . LYS A 1 83 ? -2.762 3.275 -3.551 1.00 88.94 83 LYS A C 1
ATOM 648 O O . LYS A 1 83 ? -3.431 4.142 -3.000 1.00 88.94 83 LYS A O 1
ATOM 653 N N . ALA A 1 84 ? -2.647 2.044 -3.050 1.00 87.50 84 ALA A N 1
ATOM 654 C CA . ALA A 1 84 ? -3.238 1.666 -1.768 1.00 87.50 84 ALA A CA 1
ATOM 655 C C . ALA A 1 84 ? -2.600 2.436 -0.595 1.00 87.50 84 ALA A C 1
ATOM 657 O O . ALA A 1 84 ? -3.313 2.884 0.299 1.00 87.50 84 ALA A O 1
ATOM 658 N N . ALA A 1 85 ? -1.281 2.657 -0.622 1.00 89.06 85 ALA A N 1
ATOM 659 C CA . ALA A 1 85 ? -0.566 3.427 0.395 1.00 89.06 85 ALA A CA 1
ATOM 660 C C . ALA A 1 85 ? -0.993 4.903 0.399 1.00 89.06 85 ALA A C 1
ATOM 662 O O . ALA A 1 85 ? -1.238 5.460 1.466 1.00 89.06 85 ALA A O 1
ATOM 663 N N . GLU A 1 86 ? -1.165 5.511 -0.781 1.00 88.62 86 GLU A N 1
ATOM 664 C CA . GLU A 1 86 ? -1.682 6.880 -0.924 1.00 88.62 86 GLU A CA 1
ATOM 665 C C . GLU A 1 86 ? -3.069 7.039 -0.273 1.00 88.62 86 GLU A C 1
ATOM 667 O O . GLU A 1 86 ? -3.314 8.023 0.427 1.00 88.62 86 GLU A O 1
ATOM 672 N N . LEU A 1 87 ? -3.956 6.050 -0.429 1.00 87.94 87 LEU A N 1
ATOM 673 C CA . LEU A 1 87 ? -5.285 6.053 0.199 1.00 87.94 87 LEU A CA 1
ATOM 674 C C . LEU A 1 87 ? -5.230 5.867 1.716 1.00 87.94 87 LEU A C 1
ATOM 676 O O . LEU A 1 87 ? -5.973 6.523 2.445 1.00 87.94 87 LEU A O 1
ATOM 680 N N . LEU A 1 88 ? -4.325 5.012 2.191 1.00 87.06 88 LEU A N 1
ATOM 681 C CA . LEU A 1 88 ? -4.081 4.791 3.616 1.00 87.06 88 LEU A CA 1
ATOM 682 C C . LEU A 1 88 ? -3.258 5.922 4.262 1.00 87.06 88 LEU A C 1
ATOM 684 O O . LEU A 1 88 ? -2.982 5.865 5.457 1.00 87.06 88 LEU A O 1
ATOM 688 N N . LYS A 1 89 ? -2.865 6.951 3.491 1.00 86.94 89 LYS A N 1
ATOM 689 C CA . LYS A 1 89 ? -1.955 8.035 3.910 1.00 86.94 89 LYS A CA 1
ATOM 690 C C . LYS A 1 89 ? -0.637 7.510 4.497 1.00 86.94 89 LYS A C 1
ATOM 692 O O . LYS A 1 89 ? -0.007 8.173 5.322 1.00 86.94 89 LYS A O 1
ATOM 697 N N . LEU A 1 90 ? -0.226 6.319 4.065 1.00 86.00 90 LEU A N 1
ATOM 698 C CA . LEU A 1 90 ? 1.010 5.680 4.479 1.00 86.00 90 LEU A CA 1
ATOM 699 C C . LEU A 1 90 ? 2.153 6.225 3.624 1.00 86.00 90 LEU A C 1
ATOM 701 O O . LEU A 1 90 ? 2.045 6.339 2.401 1.00 86.00 90 LEU A O 1
ATOM 705 N N . LYS A 1 91 ? 3.263 6.564 4.274 1.00 84.31 91 LYS A N 1
ATOM 706 C CA . LYS A 1 91 ? 4.481 6.973 3.579 1.00 84.31 91 LYS A CA 1
ATOM 707 C C . LYS A 1 91 ? 5.073 5.791 2.817 1.00 84.31 91 LYS A C 1
ATOM 709 O O . LYS A 1 91 ? 4.973 4.646 3.258 1.00 84.31 91 LYS A O 1
ATOM 714 N N . LEU A 1 92 ? 5.708 6.054 1.677 1.00 80.25 92 LEU A N 1
ATOM 715 C CA . LEU A 1 92 ? 6.279 4.985 0.853 1.00 80.25 92 LEU A CA 1
ATOM 716 C C . LEU A 1 92 ? 7.408 4.261 1.591 1.00 80.25 92 LEU A C 1
ATOM 718 O O . LEU A 1 92 ? 7.551 3.057 1.446 1.00 80.25 92 LEU A O 1
ATOM 722 N N . GLU A 1 93 ? 8.146 4.972 2.436 1.00 81.69 93 GLU A N 1
ATOM 723 C CA . GLU A 1 93 ? 9.224 4.455 3.282 1.00 81.69 93 GLU A CA 1
ATOM 724 C C . GLU A 1 93 ? 8.717 3.483 4.360 1.00 81.69 93 GLU A C 1
ATOM 726 O O . GLU A 1 93 ? 9.434 2.578 4.786 1.00 81.69 93 GLU A O 1
ATOM 731 N N . ASP A 1 94 ? 7.461 3.645 4.777 1.00 83.62 94 ASP A N 1
ATOM 732 C CA . ASP A 1 94 ? 6.807 2.760 5.741 1.00 83.62 94 ASP A CA 1
ATOM 733 C C . ASP A 1 94 ? 6.101 1.589 5.040 1.00 83.62 94 ASP A C 1
ATOM 735 O O . ASP A 1 94 ? 6.023 0.486 5.587 1.00 83.62 94 ASP A O 1
ATOM 739 N N . ALA A 1 95 ? 5.619 1.812 3.813 1.00 84.06 95 ALA A N 1
ATOM 740 C CA . ALA A 1 95 ? 4.925 0.829 2.982 1.00 84.06 95 ALA A CA 1
ATOM 741 C C . ALA A 1 95 ? 5.869 -0.139 2.250 1.00 84.06 95 ALA A C 1
ATOM 743 O O . ALA A 1 95 ? 5.496 -1.280 1.964 1.00 84.06 95 ALA A O 1
ATOM 744 N N . PHE A 1 96 ? 7.083 0.301 1.934 1.00 84.69 96 PHE A N 1
ATOM 745 C CA . PHE A 1 96 ? 8.055 -0.434 1.138 1.00 84.69 96 PHE A CA 1
ATOM 746 C C . PHE A 1 96 ? 9.391 -0.520 1.866 1.00 84.69 96 PHE A C 1
ATOM 748 O O . PHE A 1 96 ? 9.841 0.437 2.487 1.00 84.69 96 PHE A O 1
ATOM 755 N N . ASP A 1 97 ? 10.038 -1.677 1.775 1.00 82.56 97 ASP A N 1
ATOM 756 C CA . ASP A 1 97 ? 11.416 -1.837 2.200 1.00 82.56 97 ASP A CA 1
ATOM 757 C C . ASP A 1 97 ? 12.348 -1.637 1.006 1.00 82.56 97 ASP A C 1
ATOM 759 O O . ASP A 1 97 ? 12.364 -2.432 0.062 1.00 82.56 97 ASP A O 1
ATOM 763 N N . PHE A 1 98 ? 13.102 -0.539 1.053 1.00 74.38 98 PHE A N 1
ATOM 764 C CA . PHE A 1 98 ? 14.089 -0.171 0.038 1.00 74.38 98 PHE A CA 1
ATOM 765 C C . PHE A 1 98 ? 15.480 -0.757 0.32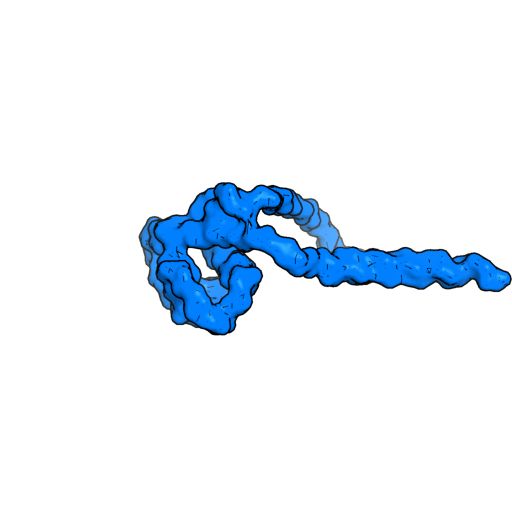9 1.00 74.38 98 PHE A C 1
ATOM 767 O O . PHE A 1 98 ? 16.424 -0.457 -0.397 1.00 74.38 98 PHE A O 1
ATOM 774 N N . SER A 1 99 ? 15.615 -1.593 1.366 1.00 64.12 99 SER A N 1
ATOM 775 C CA . SER A 1 99 ? 16.865 -2.259 1.768 1.00 64.12 99 SER A CA 1
ATOM 776 C C . SER A 1 99 ? 17.534 -3.032 0.621 1.00 64.12 99 SER A C 1
ATOM 778 O O . SER A 1 99 ? 18.760 -3.065 0.537 1.00 64.12 99 SER A O 1
ATOM 780 N N . ASP A 1 100 ? 16.740 -3.561 -0.312 1.00 54.62 100 ASP A N 1
ATOM 781 C CA . ASP A 1 100 ? 17.209 -4.221 -1.535 1.00 54.62 100 ASP A CA 1
ATOM 782 C C . ASP A 1 100 ? 17.146 -3.351 -2.802 1.00 54.62 100 ASP A C 1
ATOM 784 O O . ASP A 1 100 ? 17.723 -3.717 -3.827 1.00 54.62 100 ASP A O 1
ATOM 788 N N . SER A 1 101 ? 16.472 -2.201 -2.764 1.00 51.00 101 SER A N 1
ATOM 789 C CA . SER A 1 101 ? 16.241 -1.335 -3.924 1.00 51.00 101 SER A CA 1
ATOM 790 C C . SER A 1 101 ? 16.682 0.094 -3.615 1.00 51.00 101 SER A C 1
ATOM 792 O O . SER A 1 101 ? 15.887 0.952 -3.224 1.00 51.00 101 SER A O 1
ATOM 794 N N . VAL A 1 102 ? 17.968 0.370 -3.808 1.00 47.56 102 VAL A N 1
ATOM 795 C CA . VAL A 1 102 ? 18.471 1.743 -3.805 1.00 47.56 102 VAL A CA 1
ATOM 796 C C . VAL A 1 102 ? 17.975 2.419 -5.081 1.00 47.56 102 VAL A C 1
ATOM 798 O O . VAL A 1 102 ? 18.588 2.259 -6.129 1.00 47.56 102 VAL A O 1
ATOM 801 N N . GLN A 1 103 ? 16.858 3.146 -5.006 1.00 44.72 103 GLN A N 1
ATOM 802 C CA . GLN A 1 103 ? 16.606 4.331 -5.832 1.00 44.72 103 GLN A CA 1
ATOM 803 C C . GLN A 1 103 ? 15.394 5.113 -5.311 1.00 44.72 103 GLN A C 1
ATOM 805 O O . GLN A 1 103 ? 14.232 4.814 -5.579 1.00 44.72 103 GLN A O 1
ATOM 810 N N . SER A 1 104 ? 15.713 6.161 -4.558 1.00 47.69 104 SER A N 1
ATOM 811 C CA . SER A 1 104 ? 14.865 7.317 -4.311 1.00 47.69 104 SER A CA 1
ATOM 812 C C . SER A 1 104 ? 14.505 7.988 -5.638 1.00 47.69 104 SER A C 1
ATOM 814 O O . SER A 1 104 ? 15.396 8.456 -6.347 1.00 47.69 104 SER A O 1
ATOM 816 N N . VAL A 1 105 ? 13.215 8.097 -5.956 1.00 43.00 105 VAL A N 1
ATOM 817 C CA . VAL A 1 105 ? 12.745 8.997 -7.017 1.00 43.00 105 VAL A CA 1
ATOM 818 C C . VAL A 1 105 ? 11.847 10.052 -6.389 1.00 43.00 105 VAL A C 1
ATOM 820 O O . VAL A 1 105 ? 10.715 9.784 -5.986 1.00 43.00 105 VAL A O 1
ATOM 823 N N . GLN A 1 106 ? 12.407 11.258 -6.302 1.00 43.81 106 GLN A N 1
ATOM 824 C CA . GLN A 1 106 ? 11.731 12.510 -5.985 1.00 43.81 106 GLN A CA 1
ATOM 825 C C . GLN A 1 106 ? 10.482 12.693 -6.855 1.00 43.81 106 GLN A C 1
ATOM 827 O O . GLN A 1 106 ? 10.545 12.594 -8.080 1.00 43.81 106 GLN A O 1
ATOM 832 N N . LEU A 1 107 ? 9.358 13.018 -6.212 1.00 38.84 107 LEU A N 1
ATOM 833 C CA . LEU A 1 107 ? 8.185 13.575 -6.881 1.00 38.84 107 LEU A CA 1
ATOM 834 C C . LEU A 1 107 ? 8.562 14.937 -7.497 1.00 38.84 107 LEU A C 1
ATOM 836 O O . LEU A 1 107 ? 8.968 15.830 -6.749 1.00 38.84 107 LEU A O 1
ATOM 840 N N . PRO A 1 108 ? 8.381 15.165 -8.809 1.00 39.97 108 PRO A N 1
ATOM 841 C CA . PRO A 1 108 ? 8.255 16.521 -9.314 1.00 39.97 108 PRO A CA 1
ATOM 842 C C . PRO A 1 108 ? 6.872 17.055 -8.911 1.00 39.97 108 PRO A C 1
ATOM 844 O O . PRO A 1 108 ? 5.844 16.617 -9.429 1.00 39.97 108 PRO A O 1
ATOM 847 N N . ASP A 1 109 ? 6.850 17.991 -7.962 1.00 41.69 109 ASP A N 1
ATOM 848 C CA . ASP A 1 109 ? 5.679 18.805 -7.623 1.00 41.69 109 ASP A CA 1
ATOM 849 C C . ASP A 1 109 ? 5.338 19.699 -8.828 1.00 41.69 109 ASP A C 1
ATOM 851 O O . ASP A 1 109 ? 5.861 20.804 -9.003 1.00 41.69 109 ASP A O 1
ATOM 855 N N . VAL A 1 110 ? 4.500 19.179 -9.729 1.00 47.19 110 VAL A N 1
ATOM 856 C CA . VAL A 1 110 ? 3.909 19.954 -10.822 1.00 47.19 110 VAL A CA 1
ATOM 857 C C . VAL A 1 110 ? 2.840 20.857 -10.212 1.00 47.19 110 VAL A C 1
ATOM 859 O O . VAL A 1 110 ? 1.649 20.536 -10.176 1.00 47.19 110 VAL A O 1
ATOM 862 N N . LYS A 1 111 ? 3.276 22.031 -9.743 1.00 45.38 111 LYS A N 1
ATOM 863 C CA . LYS A 1 111 ? 2.393 23.159 -9.447 1.00 45.38 111 LYS A CA 1
ATOM 864 C C . LYS A 1 111 ? 1.536 23.472 -10.678 1.00 45.38 111 LYS A C 1
ATOM 866 O O . LYS A 1 111 ? 2.014 23.994 -11.680 1.00 45.38 111 LYS A O 1
ATOM 871 N N . LYS A 1 112 ? 0.252 23.130 -10.553 1.00 50.78 112 LYS A N 1
ATOM 872 C CA . LYS A 1 112 ? -0.941 23.656 -11.239 1.00 50.78 112 LYS A CA 1
ATOM 873 C C . LYS A 1 112 ? -0.673 24.722 -12.320 1.00 50.78 112 LYS A C 1
ATOM 875 O O . LYS A 1 112 ? -0.652 25.913 -12.020 1.00 50.78 112 LYS A O 1
ATOM 880 N N . ILE A 1 113 ? -0.649 24.314 -13.590 1.00 45.59 113 ILE A N 1
ATOM 881 C CA . ILE A 1 113 ? -1.084 25.188 -14.693 1.00 45.59 113 ILE A CA 1
ATOM 882 C C . ILE A 1 113 ? -2.601 25.015 -14.808 1.00 45.59 113 ILE A C 1
ATOM 884 O O . ILE A 1 113 ? -3.110 24.113 -15.473 1.00 45.59 113 ILE A O 1
ATOM 888 N N . CYS A 1 114 ? -3.339 25.849 -14.074 1.00 53.62 114 CYS A N 1
ATOM 889 C CA . CYS A 1 114 ? -4.781 25.975 -14.240 1.00 53.62 114 CYS A CA 1
ATOM 890 C C . CYS A 1 114 ? -5.087 26.821 -15.484 1.00 53.62 114 CYS A C 1
ATOM 892 O O . CYS A 1 114 ? -4.476 27.857 -15.730 1.00 53.62 114 CYS A O 1
ATOM 894 N N . LYS A 1 115 ? -6.052 26.323 -16.257 1.00 50.59 115 LYS A N 1
ATOM 895 C CA . LYS A 1 115 ? -6.572 26.831 -17.528 1.00 50.59 115 LYS A CA 1
ATOM 896 C C . LYS A 1 115 ? -6.976 28.309 -17.498 1.00 50.59 115 LYS A C 1
ATOM 898 O O . LYS A 1 115 ? -7.711 28.734 -16.615 1.00 50.59 115 LYS A O 1
ATOM 903 N N . GLY A 1 116 ? -6.660 29.005 -18.588 1.00 47.31 116 GLY A N 1
ATOM 904 C CA . GLY A 1 116 ? -7.293 30.258 -18.989 1.00 47.31 116 GLY A CA 1
ATOM 905 C C . GLY A 1 116 ? -7.301 30.393 -20.510 1.00 47.31 116 GLY A C 1
ATOM 906 O O . GLY A 1 116 ? -6.532 31.171 -21.055 1.00 47.31 116 GLY A O 1
ATOM 907 N N . ARG A 1 117 ? -8.132 29.600 -21.205 1.00 49.53 117 ARG A N 1
ATOM 908 C CA . ARG A 1 117 ? -8.560 29.941 -22.571 1.00 49.53 117 ARG A CA 1
ATOM 909 C C . ARG A 1 117 ? -9.753 30.885 -22.446 1.00 49.53 117 ARG A C 1
ATOM 911 O O . ARG A 1 117 ? -10.822 30.447 -22.021 1.00 49.53 117 ARG A O 1
ATOM 918 N N . ARG A 1 118 ? -9.552 32.143 -22.808 1.00 59.88 118 ARG A N 1
ATOM 919 C CA . ARG A 1 118 ? -10.561 32.963 -23.473 1.00 59.88 118 ARG A CA 1
ATOM 920 C C . ARG A 1 118 ? -9.953 33.439 -24.776 1.00 59.88 118 ARG A C 1
ATOM 922 O O . ARG A 1 118 ? -8.741 33.740 -24.745 1.00 59.88 118 ARG A O 1
#